Protein AF-A0A960SDP4-F1 (afdb_monomer_lite)

Radius of gyration: 18.36 Å; chains: 1; bounding box: 38×58×51 Å

Foldseek 3Di:
DDPVDDDDDDPPLDADDPPFARDWAAWDWDQDPNWIKIKTFTPPDPQFAFIKIWTAHPVSHGPDDRTDMDTPDFDDCDPPANRGWHHWDWDDDPQKIKIWTWGHDVPTDIDIDIDGRDPPCVVVVVPVVVPDD

pLDDT: mean 85.2, std 13.96, range [42.12, 97.19]

Secon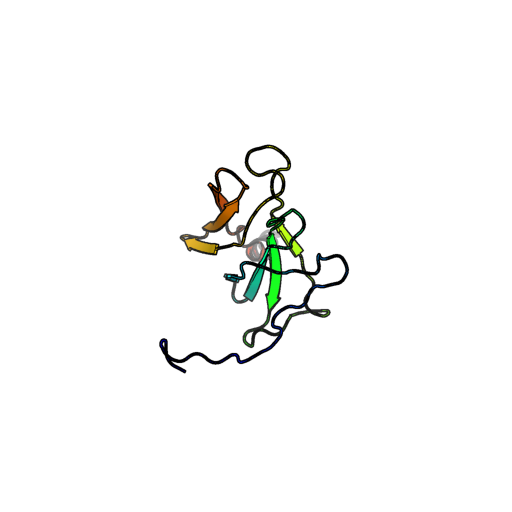dary structure (DSSP, 8-state):
--SS------S-SSPPPTTS-S-EEEEEEEEETTEEEEEEEE-SBTTBB-EEEEEE-TT-PBPTTTT--EEEEPPPSSTTTTT-EEEEEEEEETTEEEEEEEE-SSS-EEEEEEEEPPP-GGGGSTTTTT---

Sequence (133 aa):
RDAEHWVQEKVPLVEPFDGEMNDAYGPSLLQWKNRNFIVYQDHTAPRGGNIKYVEVDHDLNPVGNGGQRFVLMDPPAEPPLKDRYRGGEFYIEDGTLYLFSSGSWNPRILVYATANEAPDSSNRVSKLDATIE

Structure (mmCIF, N/CA/C/O backbone):
data_AF-A0A960SDP4-F1
#
_entry.id   AF-A0A960SDP4-F1
#
loop_
_atom_site.group_PDB
_atom_site.id
_atom_site.type_symbol
_atom_site.label_atom_id
_atom_site.label_alt_id
_atom_site.label_comp_id
_atom_site.label_asym_id
_atom_site.label_entity_id
_atom_site.label_seq_id
_atom_site.pdbx_PDB_ins_code
_atom_site.Cartn_x
_atom_site.Cartn_y
_atom_site.Cartn_z
_atom_site.occupancy
_atom_site.B_iso_or_equiv
_atom_site.auth_seq_id
_atom_site.auth_comp_id
_atom_site.auth_asym_id
_atom_site.auth_atom_id
_atom_site.pdbx_PDB_model_num
ATOM 1 N N . ARG A 1 1 ? -18.929 -19.384 3.840 1.00 67.25 1 ARG A N 1
ATOM 2 C CA . ARG A 1 1 ? -17.536 -19.341 3.344 1.00 67.25 1 ARG A CA 1
ATOM 3 C C . ARG A 1 1 ? -16.646 -19.856 4.454 1.00 67.25 1 ARG A C 1
ATOM 5 O O . ARG A 1 1 ? -16.931 -19.545 5.606 1.00 67.25 1 ARG A O 1
ATOM 12 N N . ASP A 1 2 ? -15.628 -20.625 4.110 1.00 85.19 2 ASP A N 1
ATOM 13 C CA . ASP A 1 2 ? -14.586 -21.089 5.024 1.00 85.19 2 ASP A CA 1
ATOM 14 C C . ASP A 1 2 ? -13.218 -20.814 4.374 1.00 85.19 2 ASP A C 1
ATOM 16 O O . ASP A 1 2 ? -13.153 -20.334 3.241 1.00 85.19 2 ASP A O 1
ATOM 20 N N . ALA A 1 3 ? -12.126 -21.055 5.098 1.00 88.69 3 ALA A N 1
ATOM 21 C CA . ALA A 1 3 ? -10.781 -20.813 4.578 1.00 88.69 3 ALA A CA 1
ATOM 22 C C . ALA A 1 3 ? -10.397 -21.744 3.404 1.00 88.69 3 ALA A C 1
ATOM 24 O O . ALA A 1 3 ? -9.335 -21.557 2.813 1.00 88.69 3 ALA A O 1
ATOM 25 N N . GLU A 1 4 ? -11.253 -22.698 3.031 1.00 94.06 4 GLU A N 1
ATOM 26 C CA . GLU A 1 4 ? -11.046 -23.679 1.960 1.00 94.06 4 GLU A CA 1
ATOM 27 C C . GLU A 1 4 ? -11.935 -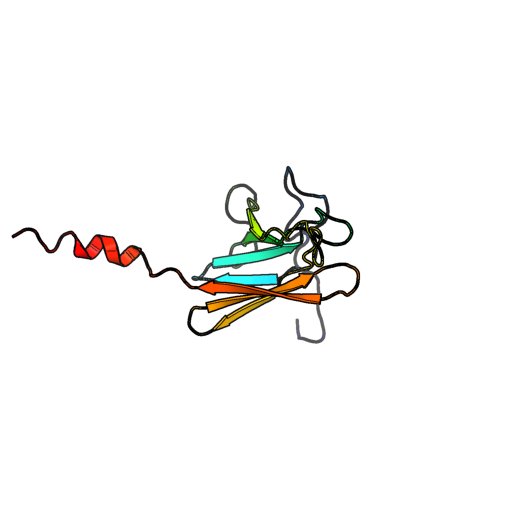23.390 0.731 1.00 94.06 4 GLU A C 1
ATOM 29 O O . GLU A 1 4 ? -11.541 -23.657 -0.403 1.00 94.06 4 GLU A O 1
ATOM 34 N N . HIS A 1 5 ? -13.097 -22.764 0.927 1.00 94.69 5 HIS A N 1
ATOM 35 C CA . HIS A 1 5 ? -14.124 -22.519 -0.081 1.00 94.69 5 HIS A CA 1
ATOM 36 C C . HIS A 1 5 ? -14.446 -21.026 -0.192 1.00 94.69 5 HIS A C 1
ATOM 38 O O . HIS A 1 5 ? -15.211 -20.441 0.590 1.00 94.69 5 HIS A O 1
ATOM 44 N N . TRP A 1 6 ? -13.882 -20.427 -1.239 1.00 93.44 6 TRP A N 1
ATOM 45 C CA . TRP A 1 6 ? -13.940 -19.000 -1.525 1.00 93.44 6 TRP A CA 1
ATOM 46 C C . TRP A 1 6 ? -14.844 -18.732 -2.728 1.00 93.44 6 TRP A C 1
ATOM 48 O O . TRP A 1 6 ? -14.787 -19.442 -3.729 1.00 93.44 6 TRP A O 1
ATOM 58 N N . VAL A 1 7 ? -15.658 -17.679 -2.648 1.00 91.75 7 VAL A N 1
ATOM 59 C CA . VAL A 1 7 ? -16.399 -17.140 -3.800 1.00 91.75 7 VAL A CA 1
ATOM 60 C C . VAL A 1 7 ? -16.034 -15.664 -4.002 1.00 91.75 7 VAL A C 1
ATOM 62 O O . VAL A 1 7 ? -15.450 -15.025 -3.125 1.00 91.75 7 VAL A O 1
ATOM 65 N N . GLN A 1 8 ? -16.302 -15.089 -5.167 1.00 89.12 8 GLN A N 1
ATOM 66 C CA . GLN A 1 8 ? -16.062 -13.664 -5.415 1.00 89.12 8 GLN A CA 1
ATOM 67 C C . GLN A 1 8 ? -17.345 -12.889 -5.088 1.00 89.12 8 GLN A C 1
ATOM 69 O O . GLN A 1 8 ? -18.369 -13.178 -5.693 1.00 89.12 8 GLN A O 1
ATOM 74 N N . GLU A 1 9 ? -17.320 -11.963 -4.114 1.00 87.06 9 GLU A N 1
ATOM 75 C CA . GLU A 1 9 ? -18.543 -11.219 -3.721 1.00 87.06 9 GLU A CA 1
ATOM 76 C C . GLU A 1 9 ? -18.811 -9.999 -4.609 1.00 87.06 9 GLU A C 1
ATOM 78 O O . GLU A 1 9 ? -19.935 -9.778 -5.048 1.00 87.06 9 GLU A O 1
ATOM 83 N N . LYS A 1 10 ? -17.786 -9.168 -4.833 1.00 82.12 10 LYS A N 1
ATOM 84 C CA . LYS A 1 10 ? -17.924 -7.837 -5.435 1.00 82.12 10 LYS A CA 1
ATOM 85 C C . LYS A 1 10 ? -16.909 -7.655 -6.553 1.00 82.12 10 LYS A C 1
ATOM 87 O O . LYS A 1 10 ? -15.730 -7.962 -6.371 1.00 82.12 10 LYS A O 1
ATOM 92 N N . VAL A 1 11 ? -17.366 -7.145 -7.697 1.00 78.94 11 VAL A N 1
ATOM 93 C CA . VAL A 1 11 ? -16.515 -6.811 -8.845 1.00 78.94 11 VAL A CA 1
ATOM 94 C C . VAL A 1 11 ? -17.005 -5.515 -9.479 1.00 78.94 11 VAL A C 1
ATOM 96 O O . VAL A 1 11 ? -18.168 -5.474 -9.880 1.00 78.94 11 VAL A O 1
ATOM 99 N N . PRO A 1 12 ? -16.143 -4.501 -9.635 1.00 75.31 12 PRO A N 1
ATOM 100 C CA . PRO A 1 12 ? -14.826 -4.309 -9.011 1.00 75.31 12 PRO A CA 1
ATOM 101 C C . PRO A 1 12 ? -14.912 -3.653 -7.621 1.00 75.31 12 PRO A C 1
ATOM 103 O O . PRO A 1 12 ? -15.884 -2.987 -7.272 1.00 75.31 12 PRO A O 1
ATOM 106 N N . LEU A 1 13 ? -13.865 -3.840 -6.812 1.00 78.62 13 LEU A N 1
ATOM 107 C CA . LEU A 1 13 ? -13.695 -3.113 -5.548 1.00 78.62 13 LEU A CA 1
ATOM 108 C C . LEU A 1 13 ? -13.215 -1.673 -5.783 1.00 78.62 13 LEU A C 1
ATOM 110 O O . LEU A 1 13 ? -13.626 -0.738 -5.103 1.00 78.62 13 LEU A O 1
ATOM 114 N N . VAL A 1 14 ? -12.320 -1.536 -6.757 1.00 77.88 14 VAL A N 1
ATOM 115 C CA . VAL A 1 14 ? -11.600 -0.329 -7.152 1.00 77.88 14 VAL A CA 1
ATOM 116 C C . VAL A 1 14 ? -11.427 -0.439 -8.667 1.00 77.88 14 VAL A C 1
ATOM 118 O O . VAL A 1 14 ? -10.875 -1.431 -9.140 1.00 77.88 14 VAL A O 1
ATOM 121 N N . GLU A 1 15 ? -11.918 0.543 -9.422 1.00 76.62 15 GLU A N 1
ATOM 122 C CA . GLU A 1 15 ? -11.590 0.722 -10.846 1.00 76.62 15 GLU A CA 1
ATOM 123 C C . GLU A 1 15 ? -10.472 1.758 -10.995 1.00 76.62 15 GLU A C 1
ATOM 125 O O . GLU A 1 15 ? -10.310 2.596 -10.090 1.00 76.62 15 GLU A O 1
ATOM 130 N N . PRO A 1 16 ? -9.724 1.729 -12.115 1.00 73.31 16 PRO A N 1
ATOM 131 C CA . PRO A 1 16 ? -8.892 2.855 -12.515 1.00 73.31 16 PRO A CA 1
ATOM 132 C C . PRO A 1 16 ? -9.705 4.155 -12.514 1.00 73.31 16 PRO A C 1
ATOM 134 O O . PRO A 1 16 ? -10.848 4.180 -12.974 1.00 73.31 16 PRO A O 1
ATOM 137 N N . PHE A 1 17 ? -9.124 5.224 -11.976 1.00 77.44 17 PHE A N 1
ATOM 138 C CA . PHE A 1 17 ? -9.728 6.558 -11.962 1.00 77.44 17 PHE A CA 1
ATOM 139 C C . PHE A 1 17 ? -9.084 7.460 -13.026 1.00 77.44 17 PHE A C 1
ATOM 141 O O . PHE A 1 17 ? -8.007 7.153 -13.542 1.00 77.44 17 PHE A O 1
ATOM 148 N N . ASP A 1 18 ? -9.715 8.590 -13.351 1.00 78.00 18 ASP A N 1
ATOM 149 C CA . ASP A 1 18 ? -9.149 9.545 -14.310 1.00 78.00 18 ASP A CA 1
ATOM 150 C C . ASP A 1 18 ? -7.727 9.967 -13.897 1.00 78.00 18 ASP A C 1
ATOM 152 O O . ASP A 1 18 ? -7.498 10.463 -12.791 1.00 78.00 18 ASP A O 1
ATOM 156 N N . GLY A 1 19 ? -6.764 9.774 -14.804 1.00 75.00 19 GLY A N 1
ATOM 157 C CA . GLY A 1 19 ? -5.346 10.076 -14.580 1.00 75.00 19 GLY A CA 1
ATOM 158 C C . GLY A 1 19 ? -4.509 8.925 -14.006 1.00 75.00 19 GLY A C 1
ATOM 159 O O . GLY A 1 19 ? -3.310 9.109 -13.795 1.00 75.00 19 GLY A O 1
ATOM 160 N N . GLU A 1 20 ? -5.096 7.751 -13.766 1.00 77.94 20 GLU A N 1
ATOM 161 C CA . GLU A 1 20 ? -4.362 6.529 -13.411 1.00 77.94 20 GLU A CA 1
ATOM 162 C C . GLU A 1 20 ? -3.992 5.700 -14.643 1.00 77.94 20 GLU A C 1
ATOM 164 O O . GLU A 1 20 ? -4.560 5.873 -15.725 1.00 77.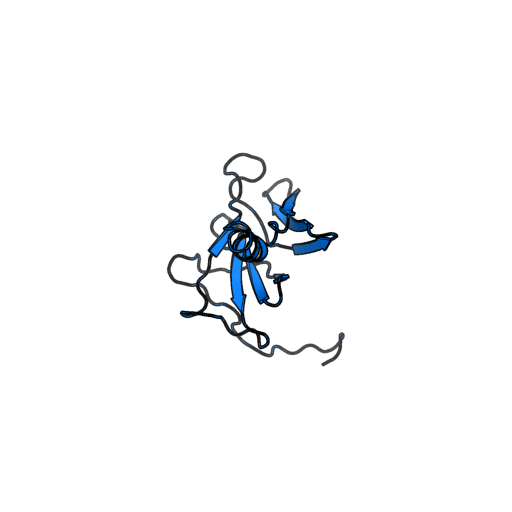94 20 GLU A O 1
ATOM 169 N N . MET A 1 21 ? -3.045 4.772 -14.484 1.00 81.56 21 MET A N 1
ATOM 170 C CA . MET A 1 21 ? -2.872 3.726 -15.486 1.00 81.56 21 MET A CA 1
ATOM 171 C C . MET A 1 21 ? -4.022 2.720 -15.368 1.00 81.56 21 MET A C 1
ATOM 173 O O . MET A 1 21 ? -4.632 2.552 -14.315 1.00 81.56 21 MET A O 1
ATOM 177 N N . ASN A 1 22 ? -4.308 2.007 -16.456 1.00 79.88 22 ASN A N 1
ATOM 178 C CA . ASN A 1 22 ? -5.456 1.094 -16.530 1.00 79.88 22 ASN A CA 1
ATOM 179 C C . ASN A 1 22 ? -5.316 -0.183 -15.680 1.00 79.88 22 ASN A C 1
ATOM 181 O O . ASN A 1 22 ? -6.191 -1.045 -15.741 1.00 79.88 22 ASN A O 1
ATOM 185 N N . ASP A 1 23 ? -4.241 -0.323 -14.902 1.00 82.06 23 ASP A N 1
ATOM 186 C CA . ASP A 1 23 ? -3.965 -1.521 -14.124 1.00 82.06 23 ASP A CA 1
ATOM 187 C C . ASP A 1 23 ? -3.720 -1.206 -12.640 1.00 82.06 23 ASP A C 1
ATOM 189 O O . ASP A 1 23 ? -2.857 -0.396 -12.299 1.00 82.06 23 ASP A O 1
ATOM 193 N N . ALA A 1 24 ? -4.402 -1.945 -11.761 1.00 86.31 24 ALA A N 1
ATOM 194 C CA . ALA A 1 24 ? -4.189 -1.933 -10.316 1.00 86.31 24 ALA A CA 1
ATOM 195 C C . ALA A 1 24 ? -3.735 -3.323 -9.838 1.00 86.31 24 ALA A C 1
ATOM 197 O O . ALA A 1 24 ? -4.422 -4.322 -10.062 1.00 86.31 24 ALA A O 1
ATOM 198 N N . TYR A 1 25 ? -2.583 -3.398 -9.165 1.00 87.75 25 TYR A N 1
ATOM 199 C CA . TYR A 1 25 ? -1.978 -4.666 -8.732 1.00 87.75 25 TYR A CA 1
ATOM 200 C C . TYR A 1 25 ? -1.605 -4.680 -7.248 1.00 87.75 25 TYR A C 1
ATOM 202 O O . TYR A 1 25 ? -1.438 -3.640 -6.623 1.00 87.75 25 TYR A O 1
ATOM 210 N N . GLY A 1 26 ? -1.408 -5.884 -6.700 1.00 90.38 26 GLY A N 1
ATOM 211 C CA . GLY A 1 26 ? -0.868 -6.093 -5.352 1.00 90.38 26 GLY A CA 1
ATOM 212 C C . GLY A 1 26 ? -1.673 -5.395 -4.251 1.00 90.38 26 GLY A C 1
ATOM 213 O O . GLY A 1 26 ? -1.100 -4.554 -3.555 1.00 90.38 26 GLY A O 1
ATOM 214 N N . PRO A 1 27 ? -2.980 -5.693 -4.122 1.00 92.81 27 PRO A N 1
ATOM 215 C CA . PRO A 1 27 ? -3.830 -5.027 -3.152 1.00 92.81 27 PRO A CA 1
ATOM 216 C C . PRO A 1 27 ? -3.452 -5.417 -1.722 1.00 92.81 27 PRO A C 1
ATOM 218 O O . PRO A 1 27 ? -3.110 -6.566 -1.444 1.00 92.81 27 PRO A O 1
ATOM 221 N N . SER A 1 28 ? -3.614 -4.469 -0.807 1.00 95.44 28 SER A N 1
ATOM 222 C CA . SER A 1 28 ? -3.630 -4.699 0.634 1.00 95.44 28 SER A CA 1
ATOM 223 C C . SER A 1 28 ? -4.717 -3.862 1.292 1.00 95.44 28 SER A C 1
ATOM 225 O O . SER A 1 28 ? -5.137 -2.830 0.761 1.00 95.44 28 SER A O 1
ATOM 227 N N . LEU A 1 29 ? -5.192 -4.332 2.443 1.00 94.75 29 LEU A N 1
ATOM 228 C CA . LEU A 1 29 ? -6.111 -3.594 3.294 1.00 94.75 29 LEU A CA 1
ATOM 229 C C . LEU A 1 29 ? -5.317 -3.011 4.463 1.00 94.75 29 LEU A C 1
ATOM 231 O O . LEU A 1 29 ? -4.760 -3.758 5.264 1.00 94.75 29 LEU A O 1
ATOM 235 N N . LEU A 1 30 ? -5.298 -1.686 4.571 1.00 95.00 30 LEU A N 1
ATOM 236 C CA . LEU A 1 30 ? -4.790 -0.978 5.739 1.00 95.00 30 LEU A CA 1
ATOM 237 C C . LEU A 1 30 ? -5.975 -0.488 6.570 1.00 95.00 30 LEU A C 1
ATOM 239 O O . LEU A 1 30 ? -6.783 0.311 6.099 1.00 95.00 30 LEU A O 1
ATOM 243 N N . GLN A 1 31 ? -6.055 -0.936 7.819 1.00 94.12 31 GLN A N 1
ATOM 244 C CA . GLN A 1 31 ? -6.979 -0.380 8.803 1.00 94.12 31 GLN A CA 1
ATOM 245 C C . GLN A 1 31 ? -6.213 0.560 9.726 1.00 94.12 31 GLN A C 1
ATOM 247 O O . GLN A 1 31 ? -5.259 0.151 10.386 1.00 94.12 31 GLN A O 1
ATOM 252 N N . TRP A 1 32 ? -6.615 1.827 9.773 1.00 91.62 32 TRP A N 1
ATOM 253 C CA . TRP A 1 32 ? -5.934 2.835 10.582 1.00 91.62 32 TRP A CA 1
ATOM 254 C C . TRP A 1 32 ? -6.925 3.860 11.123 1.00 91.62 32 TRP A C 1
ATOM 256 O O . TRP A 1 32 ? -7.714 4.424 10.370 1.00 91.62 32 TRP A O 1
ATOM 266 N N . LYS A 1 33 ? -6.896 4.098 12.441 1.00 90.12 33 LYS A N 1
ATOM 267 C CA . LYS A 1 33 ? -7.781 5.053 13.140 1.00 90.12 33 LYS A CA 1
ATOM 268 C C . LYS A 1 33 ? -9.269 4.884 12.800 1.00 90.12 33 LYS A C 1
ATOM 270 O O . LYS A 1 33 ? -9.955 5.858 12.505 1.00 90.12 33 LYS A O 1
ATOM 275 N N . ASN A 1 34 ? -9.759 3.642 12.845 1.00 91.19 34 ASN A N 1
ATOM 276 C CA . ASN A 1 34 ? -11.146 3.281 12.514 1.00 91.19 34 ASN A CA 1
ATOM 277 C C . ASN A 1 34 ? -11.567 3.628 11.068 1.00 91.19 34 ASN A C 1
ATOM 279 O O . ASN A 1 34 ? -12.739 3.865 10.792 1.00 91.19 34 ASN A O 1
ATOM 283 N N . ARG A 1 35 ? -10.604 3.680 10.144 1.00 93.50 35 ARG A N 1
ATOM 284 C CA . ARG A 1 35 ? -10.822 3.880 8.707 1.00 93.50 35 ARG A CA 1
ATOM 285 C C . ARG A 1 35 ? -10.183 2.731 7.940 1.00 93.50 35 ARG A C 1
ATOM 287 O O . ARG A 1 35 ? -9.190 2.162 8.401 1.00 93.50 35 ARG A O 1
ATOM 294 N N . ASN A 1 36 ? -10.741 2.413 6.777 1.00 95.19 36 ASN A N 1
ATOM 295 C CA . ASN A 1 36 ? -10.245 1.353 5.910 1.00 95.19 36 ASN A CA 1
ATOM 296 C C . ASN A 1 36 ? -9.681 1.960 4.629 1.00 95.19 36 ASN A C 1
ATOM 298 O O . ASN A 1 36 ? -10.294 2.835 4.019 1.00 95.19 36 ASN A O 1
ATOM 302 N N . PHE A 1 37 ? -8.534 1.455 4.195 1.00 94.50 37 PHE A N 1
ATOM 303 C CA . PHE A 1 37 ? -7.899 1.877 2.959 1.00 94.50 37 PHE A CA 1
ATOM 304 C C . PHE A 1 37 ? -7.521 0.662 2.127 1.00 94.50 37 PHE A C 1
ATOM 306 O O . PHE A 1 37 ? -6.859 -0.251 2.621 1.00 94.50 37 PHE A O 1
ATOM 313 N N . ILE A 1 38 ? -7.902 0.668 0.853 1.00 94.31 38 ILE A N 1
ATOM 314 C CA . ILE A 1 38 ? -7.329 -0.252 -0.127 1.00 94.31 38 ILE A CA 1
ATOM 315 C C . ILE A 1 38 ? -6.082 0.411 -0.682 1.00 94.31 38 ILE A C 1
ATOM 317 O O . ILE A 1 38 ? -6.156 1.495 -1.260 1.00 94.31 38 ILE A O 1
ATOM 321 N N . VAL A 1 39 ? -4.942 -0.243 -0.499 1.00 94.88 39 VAL A N 1
ATOM 322 C CA . VAL A 1 39 ? -3.650 0.197 -1.017 1.00 94.88 39 VAL A CA 1
ATOM 323 C C . VAL A 1 39 ? -3.244 -0.728 -2.154 1.00 94.88 39 VAL A C 1
ATOM 325 O O . VAL A 1 39 ? -3.374 -1.944 -2.038 1.00 94.88 39 VAL A O 1
ATOM 328 N N . TYR A 1 40 ? -2.764 -0.169 -3.257 1.00 92.75 40 TYR A N 1
ATOM 329 C CA . TYR A 1 40 ? -2.410 -0.918 -4.458 1.00 92.75 40 TYR A CA 1
ATOM 330 C C . TYR A 1 40 ? -1.257 -0.251 -5.208 1.00 92.75 40 TYR A C 1
ATOM 332 O O . TYR A 1 40 ? -0.921 0.909 -4.988 1.00 92.75 40 TYR A O 1
ATOM 340 N N . GLN A 1 41 ? -0.638 -1.006 -6.104 1.00 92.44 41 GLN A N 1
ATOM 341 C CA . GLN A 1 41 ? 0.343 -0.513 -7.057 1.00 92.44 41 GLN A CA 1
ATOM 342 C C . GLN A 1 41 ? -0.372 0.003 -8.309 1.00 92.44 41 GLN A C 1
ATOM 344 O O . GLN A 1 41 ? -1.101 -0.761 -8.948 1.00 92.44 41 GLN A O 1
ATOM 349 N N . ASP A 1 42 ? -0.098 1.249 -8.686 1.00 88.31 42 ASP A N 1
ATOM 350 C CA . ASP A 1 42 ? -0.477 1.815 -9.983 1.00 88.31 42 ASP A CA 1
ATOM 351 C C . ASP A 1 42 ? 0.679 1.606 -10.975 1.00 88.31 42 ASP A C 1
ATOM 353 O O . ASP A 1 42 ? 1.853 1.786 -10.646 1.00 88.31 42 ASP A O 1
ATOM 357 N N . HIS A 1 43 ? 0.367 1.107 -12.169 1.00 88.62 43 HIS A N 1
ATOM 358 C CA . HIS A 1 43 ? 1.324 0.550 -13.132 1.00 88.62 43 HIS A CA 1
ATOM 359 C C . HIS A 1 43 ? 2.089 1.628 -13.925 1.00 88.62 43 HIS A C 1
ATOM 361 O O . HIS A 1 43 ? 2.225 1.555 -15.145 1.00 88.62 43 HIS A O 1
ATOM 367 N N . THR A 1 44 ? 2.619 2.639 -13.238 1.00 88.94 44 THR A N 1
ATOM 368 C CA . THR A 1 44 ? 3.322 3.782 -13.844 1.00 88.94 44 THR A CA 1
ATOM 369 C C . THR A 1 44 ? 4.693 3.431 -14.438 1.00 88.94 44 THR A C 1
ATOM 371 O O . THR A 1 44 ? 5.254 4.223 -15.194 1.00 88.94 44 THR A O 1
ATOM 374 N N . ALA A 1 45 ? 5.226 2.234 -14.167 1.00 85.62 45 ALA A N 1
ATOM 375 C CA . ALA A 1 45 ? 6.466 1.721 -14.750 1.00 85.62 45 ALA A CA 1
ATOM 376 C C . ALA A 1 45 ? 6.326 0.244 -15.166 1.00 85.62 45 ALA A C 1
ATOM 378 O O . ALA A 1 45 ? 5.547 -0.490 -14.572 1.00 85.62 45 ALA A O 1
ATOM 379 N N . PRO A 1 46 ? 7.121 -0.291 -16.114 1.00 84.25 46 PRO A N 1
ATOM 380 C CA . PRO A 1 46 ? 7.004 -1.692 -16.524 1.00 84.25 46 PRO A CA 1
ATOM 381 C C . PRO A 1 46 ? 7.076 -2.685 -15.355 1.00 84.25 46 PRO A C 1
ATOM 383 O O . PRO A 1 46 ? 8.122 -2.847 -14.706 1.00 84.25 46 PRO A O 1
ATOM 386 N N . ARG A 1 47 ? 5.953 -3.377 -15.127 1.00 81.12 47 ARG A N 1
ATOM 387 C CA . ARG A 1 47 ? 5.694 -4.280 -14.001 1.00 81.12 47 ARG A CA 1
ATOM 388 C C . ARG A 1 47 ? 5.915 -3.630 -12.626 1.00 81.12 47 ARG A C 1
ATOM 390 O O . ARG A 1 47 ? 6.330 -4.333 -11.719 1.00 81.12 47 ARG A O 1
ATOM 397 N N . GLY A 1 48 ? 5.712 -2.338 -12.448 1.00 87.75 48 GLY A N 1
ATOM 398 C CA . GLY A 1 48 ? 5.889 -1.658 -11.167 1.00 87.75 48 GLY A CA 1
ATOM 399 C C . GLY A 1 48 ? 5.228 -0.288 -11.187 1.00 87.75 48 GLY A C 1
ATOM 400 O O . GLY A 1 48 ? 4.487 0.035 -12.110 1.00 87.75 48 GLY A O 1
ATOM 401 N N . GLY A 1 49 ? 5.512 0.516 -10.182 1.00 92.94 49 GLY A N 1
ATOM 402 C CA . GLY A 1 49 ? 5.132 1.919 -10.177 1.00 92.94 49 GLY A CA 1
ATOM 403 C C . GLY A 1 49 ? 5.001 2.432 -8.763 1.00 92.94 49 GLY A C 1
ATOM 404 O O . GLY A 1 49 ? 5.632 1.894 -7.848 1.00 92.94 49 GLY A O 1
ATOM 405 N N . ASN A 1 50 ? 4.200 3.471 -8.592 1.00 94.44 50 ASN A N 1
ATOM 406 C CA . ASN A 1 50 ? 3.925 4.024 -7.280 1.00 94.44 50 ASN A CA 1
ATOM 407 C C . ASN A 1 50 ? 2.869 3.215 -6.526 1.00 94.44 50 ASN A C 1
ATOM 409 O O . ASN A 1 50 ? 2.141 2.388 -7.081 1.00 94.44 50 ASN A O 1
ATOM 413 N N . ILE A 1 51 ? 2.847 3.432 -5.216 1.00 94.69 51 ILE A N 1
ATOM 414 C CA . ILE A 1 51 ? 1.839 2.871 -4.327 1.00 94.69 51 ILE A CA 1
ATOM 415 C C . ILE A 1 51 ? 0.788 3.946 -4.092 1.00 94.69 51 ILE A C 1
ATOM 417 O O . ILE A 1 51 ? 1.120 5.073 -3.718 1.00 94.69 51 ILE A O 1
ATOM 421 N N . LYS A 1 52 ? -0.475 3.593 -4.303 1.00 93.62 52 LYS A N 1
ATOM 422 C CA . LYS A 1 52 ? -1.640 4.454 -4.125 1.00 93.62 52 LYS A CA 1
ATOM 423 C C . LYS A 1 52 ? -2.604 3.870 -3.114 1.00 93.62 52 LYS A C 1
ATOM 425 O O . LYS A 1 52 ? -2.565 2.676 -2.831 1.00 93.62 52 LYS A O 1
ATOM 430 N N . TYR A 1 53 ? -3.485 4.712 -2.593 1.00 93.69 53 TYR A N 1
ATOM 431 C CA . TYR A 1 53 ? -4.561 4.286 -1.715 1.00 93.69 53 TYR A CA 1
ATOM 432 C C . TYR A 1 53 ? -5.887 4.969 -2.034 1.00 93.69 53 TYR A C 1
ATOM 434 O O . TYR A 1 53 ? -5.936 6.080 -2.569 1.00 93.69 53 TYR A O 1
ATOM 442 N N . VAL A 1 54 ? -6.962 4.288 -1.649 1.00 93.25 54 VAL A N 1
ATOM 443 C CA . VAL A 1 54 ? -8.330 4.803 -1.588 1.00 93.25 54 VAL A CA 1
ATOM 444 C C . VAL A 1 54 ? -8.933 4.465 -0.238 1.00 93.25 54 VAL A C 1
ATOM 446 O O . VAL A 1 54 ? -8.766 3.353 0.255 1.00 93.25 54 VAL A O 1
ATOM 449 N N . GLU A 1 55 ? -9.677 5.405 0.334 1.00 94.56 55 GLU A N 1
ATOM 450 C CA . GLU A 1 55 ? -10.522 5.138 1.493 1.00 94.56 55 GLU A CA 1
ATOM 451 C C . GLU A 1 55 ? -11.815 4.408 1.111 1.00 94.56 55 GLU A C 1
ATOM 453 O O . GLU A 1 55 ? -12.526 4.797 0.180 1.00 94.56 55 GLU A O 1
ATOM 458 N N . VAL A 1 56 ? -12.143 3.374 1.880 1.00 93.50 56 VAL A N 1
ATOM 459 C CA . VAL A 1 56 ? -13.387 2.618 1.755 1.00 93.50 56 VAL A CA 1
ATOM 460 C C . VAL A 1 56 ? -14.118 2.551 3.095 1.00 93.50 56 VAL A C 1
ATOM 462 O O . VAL A 1 56 ? -13.510 2.684 4.159 1.00 93.50 56 VAL A O 1
ATOM 465 N N . ASP A 1 57 ? -15.432 2.356 3.056 1.00 92.69 57 ASP A N 1
ATOM 466 C CA . ASP A 1 57 ? -16.233 2.115 4.255 1.00 92.69 57 ASP A CA 1
ATOM 467 C C . ASP A 1 57 ? -16.053 0.670 4.778 1.00 92.69 57 ASP A C 1
ATOM 469 O O . ASP A 1 57 ? -15.193 -0.089 4.319 1.00 92.69 57 ASP A O 1
ATOM 473 N N . HIS A 1 58 ? -16.826 0.284 5.795 1.00 91.19 58 HIS A N 1
ATOM 474 C CA . HIS A 1 58 ? -16.773 -1.070 6.364 1.00 91.19 58 HIS A CA 1
ATOM 475 C C . HIS A 1 58 ? -17.295 -2.160 5.418 1.00 91.19 58 HIS A C 1
ATOM 477 O O . HIS A 1 58 ? -16.859 -3.305 5.527 1.00 91.19 58 HIS A O 1
ATOM 483 N N . ASP A 1 59 ? -18.155 -1.800 4.467 1.00 90.38 59 ASP A N 1
ATOM 484 C CA . ASP A 1 59 ? -18.688 -2.687 3.428 1.00 90.38 59 ASP A CA 1
ATOM 485 C C . ASP A 1 59 ? -17.824 -2.647 2.150 1.00 90.38 59 ASP A C 1
ATOM 487 O O . ASP A 1 59 ? -18.190 -3.171 1.092 1.00 90.38 59 ASP A O 1
ATOM 491 N N . LEU A 1 60 ? -16.643 -2.028 2.255 1.00 90.00 60 LEU A N 1
ATOM 492 C CA . LEU A 1 60 ? -15.667 -1.836 1.196 1.00 90.00 60 LEU A CA 1
ATOM 493 C C . LEU A 1 60 ? -16.235 -1.088 -0.025 1.00 90.00 60 LEU A C 1
ATOM 495 O O . LEU A 1 60 ? -15.951 -1.418 -1.184 1.00 90.00 60 LEU A O 1
ATOM 499 N N . ASN A 1 61 ? -17.071 -0.082 0.205 1.00 89.06 61 ASN A N 1
ATOM 500 C CA . ASN A 1 61 ? -17.470 0.883 -0.814 1.00 89.06 61 ASN A CA 1
ATOM 501 C C . ASN A 1 61 ? -16.536 2.095 -0.788 1.00 89.06 61 ASN A C 1
ATOM 503 O O . ASN A 1 61 ? -16.154 2.535 0.295 1.00 89.06 61 ASN A O 1
ATOM 507 N N . PRO A 1 62 ? -16.173 2.664 -1.950 1.00 88.50 62 PRO A N 1
ATOM 508 C CA . PRO A 1 62 ? -15.344 3.861 -1.982 1.00 88.50 62 PRO A CA 1
ATOM 509 C C . PRO A 1 62 ? -16.001 5.040 -1.253 1.00 88.50 62 PRO A C 1
ATOM 511 O O . PRO A 1 62 ? -17.178 5.330 -1.467 1.00 88.50 62 PRO A O 1
ATOM 514 N N . VAL A 1 63 ? -15.229 5.744 -0.425 1.00 89.19 63 VAL A N 1
ATOM 515 C CA . VAL A 1 63 ? -15.672 6.952 0.286 1.00 89.19 63 VAL A CA 1
ATOM 516 C C . VAL A 1 63 ? -15.390 8.203 -0.558 1.00 89.19 63 VAL A C 1
ATOM 518 O O . VAL A 1 63 ? -14.395 8.286 -1.280 1.00 89.19 63 VAL A O 1
ATOM 521 N N . GLY A 1 64 ? -16.267 9.209 -0.467 1.00 79.00 64 GLY A N 1
ATOM 522 C CA . GLY A 1 64 ? -16.120 10.486 -1.173 1.00 79.00 64 GLY A CA 1
ATOM 523 C C . GLY A 1 64 ? -16.580 10.443 -2.635 1.00 79.00 64 GLY A C 1
ATOM 524 O O . GLY A 1 64 ? -17.449 9.658 -3.005 1.00 79.00 64 GLY A O 1
ATOM 525 N N . ASN A 1 65 ? -16.020 11.319 -3.478 1.00 71.25 65 ASN A N 1
ATOM 526 C CA . ASN A 1 65 ? -16.429 11.481 -4.880 1.00 71.25 65 ASN A CA 1
ATOM 527 C C . ASN A 1 65 ? -15.895 10.342 -5.773 1.00 71.25 65 ASN A C 1
ATOM 529 O O . ASN A 1 65 ? -14.923 10.521 -6.501 1.00 71.25 65 ASN A O 1
ATOM 533 N N . GLY A 1 66 ? -16.495 9.154 -5.668 1.00 70.06 66 GLY A N 1
ATOM 534 C CA . GLY A 1 66 ? -16.114 7.977 -6.460 1.00 70.06 66 GLY A CA 1
ATOM 535 C C . GLY A 1 66 ? -14.848 7.263 -5.971 1.00 70.06 66 GLY A C 1
ATOM 536 O O . GLY A 1 66 ? -14.276 6.450 -6.694 1.00 70.06 66 GLY A O 1
ATOM 537 N N . GLY A 1 67 ? -14.403 7.547 -4.742 1.00 77.88 67 GLY A N 1
ATOM 538 C CA . GLY A 1 67 ? -13.153 7.014 -4.210 1.00 77.88 67 GLY A CA 1
ATOM 539 C C . GLY A 1 67 ? -11.941 7.715 -4.799 1.00 77.88 67 GLY A C 1
ATOM 540 O O . GLY A 1 67 ? -11.160 7.120 -5.528 1.00 77.88 67 GLY A O 1
ATOM 541 N N . GLN A 1 68 ? -11.744 8.983 -4.480 1.00 84.00 68 GLN A N 1
ATOM 542 C CA . GLN A 1 68 ? -10.528 9.670 -4.898 1.00 84.00 68 GLN A CA 1
ATOM 543 C C . GLN A 1 68 ? -9.271 8.882 -4.476 1.00 84.00 68 GLN A C 1
ATOM 545 O O . GLN A 1 68 ? -9.207 8.333 -3.373 1.00 84.00 68 GLN A O 1
ATOM 550 N N . ARG A 1 69 ? -8.291 8.804 -5.380 1.00 87.00 69 ARG A N 1
ATOM 551 C CA . ARG A 1 69 ? -7.038 8.071 -5.181 1.00 87.00 69 ARG A CA 1
ATOM 552 C C . ARG A 1 69 ? -5.922 9.032 -4.826 1.00 87.00 69 ARG A C 1
ATOM 554 O O . ARG A 1 69 ? -5.850 10.141 -5.357 1.00 87.00 69 ARG A O 1
ATOM 561 N N . PHE A 1 70 ? -5.028 8.582 -3.962 1.00 90.94 70 PHE A N 1
ATOM 562 C CA . PHE A 1 70 ? -3.891 9.371 -3.517 1.00 90.94 70 PHE A CA 1
ATOM 563 C C . PHE A 1 70 ? -2.621 8.546 -3.634 1.00 90.94 70 PHE A C 1
ATOM 565 O O . PHE A 1 70 ? -2.616 7.355 -3.326 1.00 90.94 70 PHE A O 1
ATOM 572 N N . VAL A 1 71 ? -1.534 9.183 -4.063 1.00 93.25 71 VAL A N 1
ATOM 573 C CA . VAL A 1 71 ? -0.208 8.566 -4.023 1.00 93.25 71 VAL A CA 1
ATOM 574 C C . VAL A 1 71 ? 0.227 8.477 -2.565 1.00 93.25 71 VAL A C 1
ATOM 576 O O . VAL A 1 71 ? 0.286 9.486 -1.865 1.00 93.25 71 VAL A O 1
ATOM 579 N N . LEU A 1 72 ? 0.505 7.258 -2.108 1.00 94.81 72 LEU A N 1
ATOM 580 C CA . LEU A 1 72 ? 1.120 7.009 -0.811 1.00 94.81 72 LEU A CA 1
ATOM 581 C C . LEU A 1 72 ? 2.632 7.200 -0.892 1.00 94.81 72 LEU A C 1
ATOM 583 O O . LEU A 1 72 ? 3.230 7.805 -0.007 1.00 94.81 72 LEU A O 1
ATOM 587 N N . MET A 1 73 ? 3.251 6.626 -1.926 1.00 94.81 73 MET A N 1
ATOM 588 C CA . MET A 1 73 ? 4.702 6.570 -2.031 1.00 94.81 73 MET A CA 1
ATOM 589 C C . 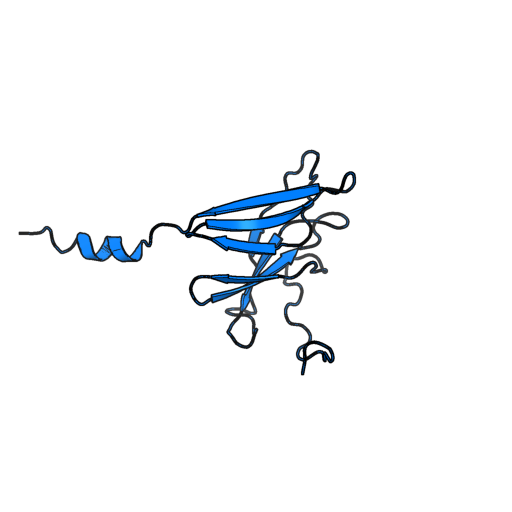MET A 1 73 ? 5.153 6.428 -3.482 1.00 94.81 73 MET A C 1
ATOM 591 O O . MET A 1 73 ? 4.745 5.493 -4.179 1.00 94.81 73 MET A O 1
ATOM 595 N N . ASP A 1 74 ? 6.061 7.310 -3.893 1.00 94.94 74 ASP A N 1
ATOM 596 C CA . ASP A 1 74 ? 6.742 7.225 -5.179 1.00 94.94 74 ASP A CA 1
ATOM 597 C C . ASP A 1 74 ? 8.087 6.493 -5.047 1.00 94.94 74 ASP A C 1
ATOM 599 O O . ASP A 1 74 ? 8.851 6.731 -4.101 1.00 94.94 74 ASP A O 1
ATOM 603 N N . PRO A 1 75 ? 8.395 5.567 -5.965 1.00 93.88 75 PRO A N 1
ATOM 604 C CA . PRO A 1 75 ? 9.701 4.932 -6.027 1.00 93.88 75 PRO A CA 1
ATOM 605 C C . PRO A 1 75 ? 10.777 5.907 -6.517 1.00 93.88 75 PRO A C 1
ATOM 607 O O . PRO A 1 75 ? 10.529 6.676 -7.440 1.00 93.88 75 PRO A O 1
ATOM 610 N N . PRO A 1 76 ? 12.004 5.844 -5.970 1.00 94.19 76 PRO A N 1
ATOM 611 C CA . PRO A 1 76 ? 13.152 6.533 -6.541 1.00 94.19 76 PRO A CA 1
ATOM 612 C C . PRO A 1 76 ? 13.381 6.150 -8.009 1.00 94.19 76 PRO A C 1
ATOM 614 O O . PRO A 1 76 ? 13.374 4.963 -8.358 1.00 94.19 76 PRO A O 1
ATOM 617 N N . ALA A 1 77 ? 13.670 7.153 -8.838 1.00 94.31 77 ALA A N 1
ATOM 618 C CA . ALA A 1 77 ? 13.975 6.983 -10.262 1.00 94.31 77 ALA A CA 1
ATOM 619 C C . ALA A 1 77 ? 15.332 6.315 -10.525 1.00 94.31 77 ALA A C 1
ATOM 621 O O . ALA A 1 77 ? 15.556 5.689 -11.562 1.00 94.31 77 ALA A O 1
ATOM 622 N N . GLU A 1 78 ? 16.245 6.400 -9.562 1.00 93.69 78 GLU A N 1
ATOM 623 C CA . GLU A 1 78 ? 17.578 5.828 -9.690 1.00 93.69 78 GLU A CA 1
ATOM 624 C C . GLU A 1 78 ? 17.620 4.336 -9.302 1.00 93.69 78 GLU A C 1
ATOM 626 O O . GLU A 1 78 ? 16.740 3.821 -8.594 1.00 93.69 78 GLU A O 1
ATOM 631 N N . PRO A 1 79 ? 18.641 3.589 -9.768 1.00 91.69 79 PRO A N 1
ATOM 632 C CA . PRO A 1 79 ? 18.887 2.231 -9.306 1.00 91.69 79 PRO A CA 1
ATOM 633 C C . PRO A 1 79 ? 18.972 2.130 -7.769 1.00 91.69 79 PRO A C 1
ATOM 635 O O . PRO A 1 79 ? 19.487 3.037 -7.120 1.00 91.69 79 PRO A O 1
ATOM 638 N N . PRO A 1 80 ? 18.540 1.000 -7.178 1.00 92.25 80 PRO A N 1
ATOM 639 C CA . PRO A 1 80 ? 18.049 -0.201 -7.857 1.00 92.25 80 PRO A CA 1
ATOM 640 C C . PRO A 1 80 ? 16.564 -0.134 -8.249 1.00 92.25 80 PRO A C 1
ATOM 642 O O . PRO A 1 80 ? 16.120 -0.955 -9.047 1.00 92.25 80 PRO A O 1
ATOM 645 N N . LEU A 1 81 ? 15.791 0.815 -7.715 1.00 92.25 81 LEU A N 1
ATOM 646 C CA . LEU A 1 81 ? 14.329 0.788 -7.810 1.00 92.25 81 LEU A CA 1
ATOM 647 C C . LEU A 1 81 ? 13.814 1.221 -9.181 1.00 92.25 81 LEU A C 1
ATOM 649 O O . LEU A 1 81 ? 12.949 0.530 -9.729 1.00 92.25 81 LEU A O 1
ATOM 653 N N . LYS A 1 82 ? 14.396 2.270 -9.777 1.00 93.50 82 LYS A N 1
ATOM 654 C CA . LYS A 1 82 ? 14.051 2.737 -11.129 1.00 93.50 82 LYS A CA 1
ATOM 655 C C . LYS A 1 82 ? 12.543 2.878 -11.339 1.00 93.50 82 LYS A C 1
ATOM 657 O O . LYS A 1 82 ? 11.987 2.223 -12.224 1.00 93.50 82 LYS A O 1
ATOM 662 N N . ASP A 1 83 ? 11.897 3.637 -10.468 1.00 94.38 83 ASP A N 1
ATOM 663 C CA . ASP A 1 83 ? 10.460 3.903 -10.494 1.00 94.38 83 ASP A CA 1
ATOM 664 C C . ASP A 1 83 ? 9.567 2.670 -10.235 1.00 94.38 83 ASP A C 1
ATOM 666 O O . ASP A 1 83 ? 8.422 2.617 -10.681 1.00 94.38 83 ASP A O 1
ATOM 670 N N . ARG A 1 84 ? 10.060 1.632 -9.537 1.00 93.88 84 ARG A N 1
ATOM 671 C CA . ARG A 1 84 ? 9.292 0.389 -9.313 1.00 93.88 84 ARG A CA 1
ATOM 672 C C . ARG A 1 84 ? 9.166 -0.007 -7.848 1.00 93.88 84 ARG A C 1
ATOM 674 O O . ARG A 1 84 ? 10.058 -0.676 -7.321 1.00 93.88 84 ARG A O 1
ATOM 681 N N . TYR A 1 85 ? 7.993 0.253 -7.277 1.00 95.12 85 TYR A N 1
ATOM 682 C CA . TYR A 1 85 ? 7.409 -0.582 -6.228 1.00 95.12 85 TYR A CA 1
ATOM 683 C C . TYR A 1 85 ? 6.411 -1.588 -6.809 1.00 95.12 85 TYR A C 1
ATOM 685 O O . TYR A 1 85 ? 5.989 -1.477 -7.965 1.00 95.12 85 TYR A O 1
ATOM 693 N N . ARG A 1 86 ? 6.092 -2.617 -6.021 1.00 92.69 86 ARG A N 1
ATOM 694 C CA . ARG A 1 86 ? 5.221 -3.737 -6.381 1.00 92.69 86 ARG A CA 1
ATOM 695 C C . ARG A 1 86 ? 4.443 -4.199 -5.155 1.00 92.69 86 ARG A C 1
ATOM 697 O O . ARG A 1 86 ? 4.999 -4.878 -4.289 1.00 92.69 86 ARG A O 1
ATOM 704 N N . GLY A 1 87 ? 3.161 -3.851 -5.133 1.00 91.75 87 GLY A N 1
ATOM 705 C CA . GLY A 1 87 ? 2.270 -4.074 -3.997 1.00 91.75 87 GLY A CA 1
ATOM 706 C C . GLY A 1 87 ? 2.707 -3.335 -2.732 1.00 91.75 87 GLY A C 1
ATOM 707 O O . GLY A 1 87 ? 3.769 -2.713 -2.675 1.00 91.75 87 GLY A O 1
ATOM 708 N N . GLY A 1 88 ? 1.876 -3.416 -1.707 1.00 93.19 88 GLY A N 1
ATOM 709 C CA . GLY A 1 88 ? 2.210 -2.983 -0.358 1.00 93.19 88 GLY A CA 1
ATOM 710 C C . GLY A 1 88 ? 1.700 -4.010 0.637 1.00 93.19 88 GLY A C 1
ATOM 711 O O . GLY A 1 88 ? 0.691 -4.656 0.380 1.00 93.19 88 GLY A O 1
ATOM 712 N N . GLU A 1 89 ? 2.395 -4.165 1.751 1.00 96.12 89 GLU A N 1
ATOM 713 C CA . GLU A 1 89 ? 1.930 -4.914 2.912 1.00 96.12 89 GLU A CA 1
ATOM 714 C C . GLU A 1 89 ? 2.197 -4.079 4.158 1.00 96.12 89 GLU A C 1
ATOM 716 O O . GLU A 1 89 ? 3.248 -3.442 4.264 1.00 96.12 89 GLU A O 1
ATOM 721 N N . PHE A 1 90 ? 1.234 -4.056 5.077 1.00 96.00 90 PHE A N 1
ATOM 722 C CA . PHE A 1 90 ? 1.279 -3.182 6.239 1.00 96.00 90 PHE A CA 1
ATOM 723 C C . PHE A 1 90 ? 1.296 -3.965 7.539 1.00 96.00 90 PHE A C 1
ATOM 725 O O . PHE A 1 90 ? 0.564 -4.937 7.707 1.00 96.00 90 PHE A O 1
ATOM 732 N N . TYR A 1 91 ? 2.082 -3.465 8.483 1.00 95.06 91 TYR A N 1
ATOM 733 C CA . TYR A 1 91 ? 2.090 -3.908 9.868 1.00 95.06 91 TYR A CA 1
ATOM 734 C C . TYR A 1 91 ? 2.096 -2.681 10.779 1.00 95.06 91 TYR A C 1
ATOM 736 O O . TYR A 1 91 ? 2.697 -1.662 10.440 1.00 95.06 91 TYR A O 1
ATOM 744 N N . ILE A 1 92 ? 1.395 -2.753 11.907 1.00 92.88 92 ILE A N 1
ATOM 745 C CA . ILE A 1 92 ? 1.331 -1.663 12.883 1.00 92.88 92 ILE A CA 1
ATOM 746 C C . ILE A 1 92 ? 1.780 -2.216 14.226 1.00 92.88 92 ILE A C 1
ATOM 748 O O . ILE A 1 92 ? 1.189 -3.170 14.726 1.00 92.88 92 ILE A O 1
ATOM 752 N N . GLU A 1 93 ? 2.797 -1.594 14.809 1.00 93.62 93 GLU A N 1
ATOM 753 C CA . GLU A 1 93 ? 3.370 -1.986 16.094 1.00 93.62 93 GLU A CA 1
ATOM 754 C C . GLU A 1 93 ? 3.794 -0.739 16.862 1.00 93.62 93 GLU A C 1
ATOM 756 O O . GLU A 1 93 ? 4.473 0.125 16.314 1.00 93.62 93 GLU A O 1
ATOM 761 N N . ASP A 1 94 ? 3.324 -0.613 18.105 1.00 91.44 94 ASP A N 1
ATOM 762 C CA . ASP A 1 94 ? 3.659 0.479 19.030 1.00 91.44 94 ASP A CA 1
ATOM 763 C C . ASP A 1 94 ? 3.546 1.901 18.436 1.00 91.44 94 ASP A C 1
ATOM 765 O O . ASP A 1 94 ? 4.327 2.801 18.742 1.00 91.44 94 ASP A O 1
ATOM 769 N N . GLY A 1 95 ? 2.541 2.124 17.580 1.00 89.50 95 GLY A N 1
ATOM 770 C CA . GLY A 1 95 ? 2.305 3.416 16.923 1.00 89.50 95 GLY A CA 1
ATOM 771 C C . GLY A 1 95 ? 3.191 3.680 15.698 1.00 89.50 95 GLY A C 1
ATOM 772 O O . GLY A 1 95 ? 3.090 4.746 15.086 1.00 89.50 95 GLY A O 1
ATOM 773 N N . THR A 1 96 ? 4.020 2.718 15.294 1.00 94.38 96 THR A N 1
ATOM 774 C CA . THR A 1 96 ? 4.762 2.732 14.033 1.00 94.38 96 THR A CA 1
ATOM 775 C C . THR A 1 96 ? 4.030 1.900 12.986 1.00 94.38 96 THR A C 1
ATOM 777 O O . THR A 1 96 ? 3.689 0.737 13.194 1.00 94.38 96 THR A O 1
ATOM 780 N N . LEU A 1 97 ? 3.792 2.511 11.830 1.00 95.62 97 LEU A N 1
ATOM 781 C CA . LEU A 1 97 ? 3.302 1.857 10.629 1.00 95.62 97 LEU A CA 1
ATOM 782 C C . LEU A 1 97 ? 4.510 1.439 9.796 1.00 95.62 97 LEU A C 1
ATOM 784 O O . LEU A 1 97 ? 5.347 2.272 9.446 1.00 95.62 97 LEU A O 1
ATOM 788 N N . TYR A 1 98 ? 4.560 0.167 9.441 1.00 96.81 98 TYR A N 1
ATOM 789 C CA . TYR A 1 98 ? 5.527 -0.412 8.525 1.00 96.81 98 TYR A CA 1
ATOM 790 C C . TYR A 1 98 ? 4.832 -0.682 7.200 1.00 96.81 98 TYR A C 1
ATOM 792 O O . TYR A 1 98 ? 3.763 -1.286 7.175 1.00 96.81 98 TYR A O 1
ATOM 800 N N . LEU A 1 99 ? 5.454 -0.253 6.108 1.00 96.69 99 LEU A N 1
ATOM 801 C CA . LEU A 1 99 ? 5.081 -0.609 4.747 1.00 96.69 99 LEU A CA 1
ATOM 802 C C . LEU A 1 99 ? 6.210 -1.441 4.156 1.00 96.69 99 LEU A C 1
ATOM 804 O O . LEU A 1 99 ? 7.310 -0.927 3.974 1.00 96.69 99 LEU A O 1
ATOM 808 N N . PHE A 1 100 ? 5.931 -2.691 3.810 1.00 97.19 100 PHE A N 1
ATOM 809 C CA . PHE A 1 100 ? 6.814 -3.534 3.016 1.00 97.19 100 PHE A CA 1
ATOM 810 C C . PHE A 1 100 ? 6.357 -3.531 1.561 1.00 97.19 100 PHE A C 1
ATOM 812 O O . PHE A 1 100 ? 5.166 -3.579 1.262 1.00 97.19 100 PHE A O 1
ATOM 819 N N . SER A 1 101 ? 7.306 -3.480 0.633 1.00 95.94 101 SER A N 1
ATOM 820 C CA . SER A 1 101 ? 7.023 -3.590 -0.794 1.00 95.94 101 SER A CA 1
ATOM 821 C C . SER A 1 101 ? 8.124 -4.372 -1.492 1.00 95.94 101 SER A C 1
ATOM 823 O O . SER A 1 101 ? 9.288 -4.364 -1.083 1.00 95.94 101 SER A O 1
ATOM 825 N N . SER A 1 102 ? 7.769 -5.048 -2.580 1.00 95.00 102 SER A N 1
ATOM 826 C CA . SER A 1 102 ? 8.770 -5.522 -3.528 1.00 95.00 102 SER A CA 1
ATOM 827 C C . SER A 1 102 ? 9.177 -4.379 -4.456 1.00 95.00 102 SER A C 1
ATOM 829 O O . SER A 1 102 ? 8.368 -3.534 -4.817 1.00 95.00 102 SER A O 1
ATOM 831 N N . GLY A 1 103 ? 10.421 -4.362 -4.910 1.00 92.94 103 GLY A N 1
ATOM 832 C CA . GLY A 1 103 ? 10.921 -3.324 -5.802 1.00 92.94 103 GLY A CA 1
ATOM 833 C C . GLY A 1 103 ? 11.916 -3.845 -6.825 1.00 92.94 103 GLY A C 1
ATOM 834 O O . GLY A 1 103 ? 12.321 -5.012 -6.793 1.00 92.94 103 GLY A O 1
ATOM 835 N N . SER A 1 104 ? 12.322 -2.955 -7.734 1.00 90.94 104 SER A N 1
ATOM 836 C CA . SER A 1 104 ? 13.276 -3.251 -8.810 1.00 90.94 104 SER A CA 1
ATOM 837 C C . SER A 1 104 ? 12.762 -4.309 -9.816 1.00 90.94 104 SER A C 1
ATOM 839 O O . SER A 1 104 ? 11.618 -4.788 -9.788 1.00 90.94 104 SER A O 1
ATOM 841 N N . TRP A 1 105 ? 13.607 -4.622 -10.796 1.00 86.62 105 TRP A N 1
ATOM 842 C CA . TRP A 1 105 ? 13.421 -5.688 -11.780 1.00 86.62 105 TRP A CA 1
ATOM 843 C C . TRP A 1 105 ? 14.440 -6.818 -11.606 1.00 86.62 105 TRP A C 1
ATOM 845 O O . TRP A 1 105 ? 14.060 -7.989 -11.646 1.00 86.62 105 TRP A O 1
ATOM 855 N N . ASN A 1 106 ? 15.722 -6.475 -11.435 1.00 87.56 106 ASN A N 1
ATOM 856 C CA . ASN A 1 106 ? 16.815 -7.439 -11.327 1.00 87.56 106 ASN A CA 1
ATOM 857 C C . ASN A 1 106 ? 18.020 -6.845 -10.551 1.00 87.56 106 ASN A C 1
ATOM 859 O O . ASN A 1 106 ? 18.688 -5.968 -11.100 1.00 87.56 106 ASN A O 1
ATOM 863 N N . PRO A 1 107 ? 18.305 -7.300 -9.315 1.00 89.94 107 PRO A N 1
ATOM 864 C CA . PRO A 1 107 ? 17.501 -8.256 -8.557 1.00 89.94 107 PRO A CA 1
ATOM 865 C C . PRO A 1 107 ? 16.148 -7.649 -8.173 1.00 89.94 107 PRO A C 1
ATOM 867 O O . PRO A 1 107 ? 16.023 -6.430 -8.043 1.00 89.94 107 PRO A O 1
ATOM 870 N N . ARG A 1 108 ? 15.134 -8.498 -7.987 1.00 91.44 108 ARG A N 1
ATOM 871 C CA . ARG A 1 108 ? 13.938 -8.095 -7.237 1.00 91.44 108 ARG A CA 1
ATOM 872 C C . ARG A 1 108 ? 14.323 -8.044 -5.769 1.00 91.44 108 ARG A C 1
ATOM 874 O O . ARG A 1 108 ? 14.936 -8.986 -5.273 1.00 91.44 108 ARG A O 1
ATOM 881 N N . ILE A 1 109 ? 13.991 -6.944 -5.117 1.00 94.94 109 ILE A N 1
ATOM 882 C CA . ILE A 1 109 ? 14.381 -6.688 -3.732 1.00 94.94 109 ILE A CA 1
ATOM 883 C C . ILE A 1 109 ? 13.148 -6.409 -2.889 1.00 94.94 109 ILE A C 1
ATOM 885 O O . ILE A 1 109 ? 12.125 -5.978 -3.417 1.00 94.94 109 ILE A O 1
ATOM 889 N N . LEU A 1 110 ? 13.267 -6.643 -1.588 1.00 96.75 110 LEU A N 1
ATOM 890 C CA . LEU A 1 110 ? 12.306 -6.156 -0.611 1.00 96.75 110 LEU A CA 1
ATOM 891 C C . LEU A 1 110 ? 12.808 -4.823 -0.072 1.00 96.75 110 LEU A C 1
ATOM 893 O O . LEU A 1 110 ? 13.991 -4.670 0.237 1.00 96.75 110 LEU A O 1
ATOM 897 N N . VAL A 1 111 ? 11.900 -3.867 0.014 1.00 95.94 111 VAL A N 1
ATOM 898 C CA . VAL A 1 111 ? 12.122 -2.561 0.622 1.00 95.94 111 VAL A CA 1
ATOM 899 C C . VAL A 1 111 ? 11.059 -2.333 1.675 1.00 95.94 111 VAL A C 1
ATOM 901 O O . VAL A 1 111 ? 9.990 -2.947 1.639 1.00 95.94 111 VAL A O 1
ATOM 904 N N . TYR A 1 112 ? 11.356 -1.446 2.611 1.00 96.56 112 TYR A N 1
ATOM 905 C CA . TYR A 1 112 ? 10.379 -1.024 3.590 1.00 96.56 112 TYR A CA 1
ATOM 906 C C . TYR A 1 112 ? 10.479 0.476 3.837 1.00 96.56 112 TYR A C 1
ATOM 908 O O . TYR A 1 112 ? 11.531 1.087 3.634 1.00 96.56 112 TYR A O 1
ATOM 916 N N . ALA A 1 113 ? 9.368 1.048 4.272 1.00 95.88 113 ALA A N 1
ATOM 917 C CA . ALA A 1 113 ? 9.267 2.402 4.777 1.00 95.88 113 ALA A CA 1
ATOM 918 C C . ALA A 1 113 ? 8.519 2.370 6.109 1.00 95.88 113 ALA A C 1
ATOM 920 O O . ALA A 1 113 ? 7.739 1.452 6.371 1.00 95.88 113 ALA A O 1
ATOM 921 N N . THR A 1 114 ? 8.753 3.374 6.947 1.00 96.19 114 THR A N 1
ATOM 922 C CA . THR A 1 114 ? 8.023 3.537 8.202 1.00 96.19 114 THR A CA 1
ATOM 923 C C . THR A 1 114 ? 7.401 4.918 8.295 1.00 96.19 114 THR A C 1
ATOM 925 O O . THR A 1 114 ? 7.914 5.897 7.748 1.00 96.19 114 THR A O 1
ATOM 928 N N . ALA A 1 115 ? 6.286 4.994 9.009 1.00 94.00 115 ALA A N 1
ATOM 929 C CA . ALA A 1 115 ? 5.671 6.238 9.434 1.00 94.00 115 ALA A CA 1
ATOM 930 C C . ALA A 1 115 ? 5.266 6.103 10.900 1.00 94.00 115 ALA A C 1
ATOM 932 O O . ALA A 1 115 ? 4.789 5.054 11.319 1.00 94.00 115 ALA A O 1
ATOM 933 N N . ASN A 1 116 ? 5.443 7.161 11.684 1.00 92.00 116 ASN A N 1
ATOM 934 C CA . ASN A 1 116 ? 4.942 7.187 13.053 1.00 92.00 116 ASN A CA 1
ATOM 935 C C . ASN A 1 116 ? 3.566 7.831 13.075 1.00 92.00 116 ASN A C 1
ATOM 937 O O . ASN A 1 116 ? 3.296 8.772 12.321 1.00 92.00 116 ASN A O 1
ATOM 941 N N . GLU A 1 117 ? 2.714 7.361 13.976 1.00 83.19 117 GLU A N 1
ATOM 942 C CA . GLU A 1 117 ? 1.499 8.075 14.302 1.00 83.19 117 GLU A CA 1
ATOM 943 C C . GLU A 1 117 ? 1.866 9.495 14.750 1.00 83.19 117 GLU A C 1
ATOM 945 O O . GLU A 1 117 ? 2.611 9.702 15.711 1.00 83.19 117 GLU A O 1
ATOM 950 N N . ALA A 1 118 ? 1.382 10.497 14.015 1.00 75.62 118 ALA A N 1
ATOM 951 C CA . ALA A 1 118 ? 1.540 11.875 14.447 1.00 75.62 118 ALA A CA 1
ATOM 952 C C . ALA A 1 118 ? 0.885 12.033 15.833 1.00 75.62 118 ALA A C 1
ATOM 954 O O . ALA A 1 118 ? -0.218 11.506 16.026 1.00 75.62 118 ALA A O 1
ATOM 955 N N . PRO A 1 119 ? 1.509 12.768 16.776 1.00 65.00 119 PRO A N 1
ATOM 956 C CA . PRO A 1 119 ? 0.878 13.077 18.050 1.00 65.00 119 PRO A CA 1
ATOM 957 C C . PRO A 1 119 ? -0.504 13.662 17.790 1.00 65.00 119 PRO A C 1
ATOM 959 O O . PRO A 1 119 ? -0.641 14.554 16.949 1.00 65.00 119 PRO A O 1
ATOM 962 N N . ASP A 1 120 ? -1.514 13.154 18.491 1.00 58.44 120 ASP A N 1
ATOM 963 C CA . ASP A 1 120 ? -2.891 13.589 18.301 1.00 58.44 120 ASP A CA 1
ATOM 964 C C . ASP A 1 120 ? -3.002 15.108 18.525 1.00 58.44 120 ASP A C 1
ATOM 966 O O . ASP A 1 120 ? -2.854 15.622 19.640 1.00 58.44 120 ASP A O 1
ATOM 970 N N . SER A 1 121 ? -3.201 15.854 17.437 1.00 53.97 121 SER A N 1
ATOM 971 C CA . SER A 1 121 ? -3.275 17.314 17.459 1.00 53.97 121 SER A CA 1
ATOM 972 C C . SER A 1 121 ? -4.600 17.819 18.033 1.00 53.97 121 SER A C 1
ATOM 974 O O . SER A 1 121 ? -4.700 19.007 18.351 1.00 53.97 121 SER A O 1
ATOM 976 N N . SER A 1 122 ? -5.581 16.933 18.252 1.00 54.50 122 SER A N 1
ATOM 977 C CA . SER A 1 122 ? -6.865 17.264 18.881 1.00 54.50 122 SER A CA 1
ATOM 978 C C . SER A 1 122 ? -6.716 17.769 20.328 1.00 54.50 122 SER A C 1
ATOM 980 O O . SER A 1 122 ? -7.518 18.581 20.784 1.00 54.50 122 SER A O 1
ATOM 982 N N . ASN A 1 123 ? -5.627 17.410 21.019 1.00 44.16 123 ASN A N 1
ATOM 983 C CA . ASN A 1 123 ? -5.330 17.853 22.389 1.00 44.16 123 ASN A CA 1
ATOM 984 C C . ASN A 1 123 ? -4.637 19.225 22.496 1.00 44.16 123 ASN A C 1
ATOM 986 O O . ASN A 1 123 ? -4.361 19.687 23.605 1.00 44.16 123 ASN A O 1
ATOM 990 N N . ARG A 1 124 ? -4.314 19.899 21.381 1.00 45.88 124 ARG A N 1
ATOM 991 C CA . ARG A 1 124 ? -3.708 21.247 21.433 1.00 45.88 124 ARG A CA 1
ATOM 992 C C . ARG A 1 124 ? -4.727 22.370 21.610 1.00 45.88 124 ARG A C 1
ATOM 994 O O . ARG A 1 124 ? -4.354 23.419 22.124 1.00 45.88 124 ARG A O 1
ATOM 1001 N N . VAL A 1 125 ? -5.988 22.155 21.236 1.00 48.41 125 VAL A N 1
ATOM 1002 C CA . VAL A 1 125 ? -7.034 23.187 21.344 1.00 48.41 125 VAL A CA 1
ATOM 1003 C C . VAL A 1 125 ? -7.529 23.333 22.790 1.00 48.41 125 VAL A C 1
ATOM 1005 O O . VAL A 1 125 ? -7.781 24.443 23.236 1.00 48.41 125 VAL A O 1
ATOM 1008 N N . SER A 1 126 ? -7.546 22.257 23.584 1.00 48.12 126 SER A N 1
ATOM 1009 C CA . SER A 1 126 ? -8.043 22.281 24.971 1.00 48.12 126 SER A CA 1
ATOM 1010 C C . SER A 1 126 ? -7.094 22.911 26.001 1.00 48.12 126 SER A C 1
ATOM 1012 O O . SER A 1 126 ? -7.506 23.152 27.133 1.00 48.12 126 SER A O 1
ATOM 1014 N N . LYS A 1 127 ? -5.830 23.190 25.647 1.00 46.47 127 LYS A N 1
ATOM 1015 C CA . LYS A 1 127 ? -4.848 23.800 26.569 1.00 46.47 127 LYS A CA 1
ATOM 1016 C C . LYS A 1 127 ? -4.675 25.313 26.420 1.00 46.47 127 LYS A C 1
ATOM 1018 O O . LYS A 1 127 ? -4.058 25.915 27.292 1.00 46.47 127 LYS A O 1
ATOM 1023 N N . LEU A 1 128 ? -5.201 25.927 25.359 1.00 50.47 128 LEU A N 1
ATOM 1024 C CA . LEU A 1 128 ? -5.101 27.379 25.160 1.00 50.47 128 LEU A CA 1
ATOM 1025 C C . LEU A 1 128 ? -6.174 28.167 25.931 1.00 50.47 128 LEU A C 1
ATOM 1027 O O . LEU A 1 128 ? -5.909 29.299 26.316 1.00 50.47 128 LEU A O 1
ATOM 1031 N N . ASP A 1 129 ? -7.309 27.546 26.264 1.00 51.06 129 ASP A N 1
ATOM 1032 C CA . ASP A 1 129 ? -8.408 28.218 26.980 1.00 51.06 129 ASP A CA 1
ATOM 1033 C C . ASP A 1 129 ? -8.268 28.205 28.515 1.00 51.06 129 ASP A C 1
ATOM 1035 O O . ASP A 1 129 ? -9.037 28.857 29.213 1.00 51.06 129 ASP A O 1
ATOM 1039 N N . ALA A 1 130 ? -7.276 27.494 29.067 1.00 53.97 130 ALA A N 1
ATOM 1040 C CA . ALA A 1 130 ? -7.060 27.397 30.517 1.00 53.97 130 ALA A CA 1
ATOM 1041 C C . ALA A 1 130 ? -6.010 28.384 31.068 1.00 53.97 130 ALA A C 1
ATOM 1043 O O . ALA A 1 130 ? -5.641 28.286 32.235 1.00 53.97 130 ALA A O 1
ATOM 1044 N N . THR A 1 131 ? -5.492 29.304 30.243 1.00 51.03 131 THR A N 1
ATOM 1045 C CA . THR A 1 131 ? -4.449 30.265 30.663 1.00 51.03 131 THR A CA 1
ATOM 1046 C C . THR A 1 131 ? -4.815 31.706 30.303 1.00 51.03 131 THR A C 1
ATOM 1048 O O . THR A 1 131 ? -4.022 32.430 29.706 1.00 51.03 131 THR A O 1
ATOM 1051 N N . ILE A 1 132 ? -6.033 32.119 30.654 1.00 47.28 132 ILE A N 1
ATOM 1052 C CA . ILE A 1 132 ? -6.392 33.535 30.781 1.00 47.28 132 ILE A CA 1
ATOM 1053 C C . ILE A 1 132 ? -7.099 33.693 32.134 1.00 47.28 132 ILE A C 1
ATOM 1055 O O . ILE A 1 132 ? -8.318 33.561 32.222 1.00 47.28 132 ILE A O 1
ATOM 1059 N N . GLU A 1 133 ? -6.305 33.912 33.183 1.00 42.12 133 GLU A N 1
ATOM 1060 C CA . GLU A 1 133 ? -6.716 34.648 34.390 1.00 42.12 133 GLU A CA 1
ATOM 1061 C C . GLU A 1 133 ? -6.104 36.050 34.331 1.00 42.12 133 GLU A C 1
ATOM 1063 O O . GLU A 1 133 ? -4.917 36.153 33.932 1.00 42.12 133 GLU A O 1
#

=== Feature glossary ===
Key to the feature types in this record:

— What the protein is —

Primary structure: the covalent order of the twenty standard amino acids along the backbone. Two proteins with the same sequence will (almost always) fold to the same structure; two with 30% iden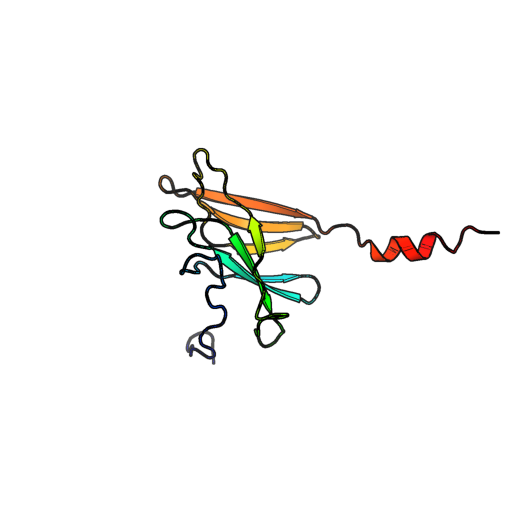tity often share a fold but not the details.

Database cross-references. InterPro integrates a dozen domain/family signature databases into unified entries with residue-range hits. GO terms attach function/process/location labels with evidence codes. CATH codes position the fold in a four-level structural taxonomy. Organism is the NCBI-taxonomy species name.

— Where its atoms are —

The mmCIF block holds the 3D Cartesian coordinates of each backbone atom (N, Cα, C, O) in ångströms. mmCIF is the PDB's canonical archive format — a tagged-loop text representation of the atomic model.

Six rendered views show the 3D structure from the faces of a cube — i.e. along ±x, ±y, ±z. Rendering representation is drawn randomly per protein from cartoon (secondary-structure ribbons), sticks (backbone bonds), or molecular surface; coloring is either N→C rainbow (blue at the N-terminus through red at the C-terminus) or one color per chain.

— Local backbone conformation —

DSSP 8-state secondary structure assigns each residue one of H (α-helix), G (3₁₀-helix), I (π-helix), E (extended β-strand), B (isolated β-bridge), T (hydrogen-bonded turn), S (bend), or '-'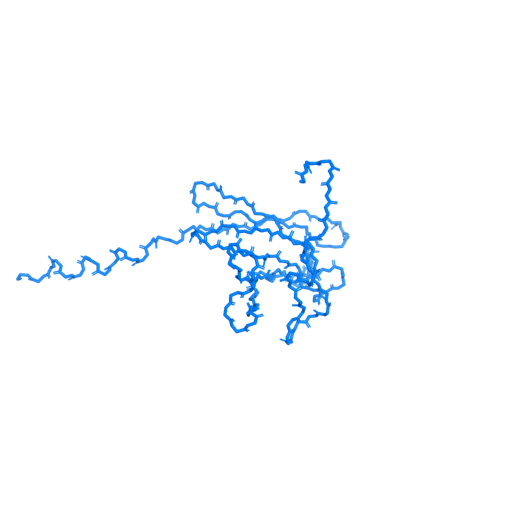 (coil). The assignment is computed from backbone hydrogen-bond geometry via the Kabsch–Sander algorithm.

P-SEA three-state annotation labels each residue as helix, strand, or coil based purely on the geometry of the Cα trace. It serves as a fallback when the full backbone (and thus DSSP) is unavailable.

The φ/ψ torsion pair specifies the backbone conformation at each residue. φ rotates about the N–Cα bond, ψ about the Cα–C bond. Steric clashes forbid most of the (φ, ψ) plane — the allowed regions (α-helix basin, β-sheet basin, left-handed helix) are the Ramachandran-allowed regions.

— Global shape and packing —

The geometric summary reports three shape descriptors. Rg (radius of gyration) measures how spread out the Cα atoms are about their centre of mass; compact globular proteins have small Rg, elongated or unfolded ones large. Cα contacts (<8 Å, |i−j|>4) count long-range residue pairs in spatial proximity — high for tightly packed folds, near zero for rods or random coil. The bounding-box extents give the protein's footprint along x, y, z in Å.

Accessible surface area quantifies burial. A residue with SASA near zero is packed into the hydrophobic core; one with SASA >100 Å² sits on the surface. Computed here via the Shrake–Rupley numerical algorithm with a 1.4 Å probe.

Plot images: a contact map (which residues are close in 3D, as an N×N binary image), a Ramachandran scatter (backbone torsion angles, revealing secondary-structure composition at a glance), and — for AlphaFold structures — a PAE heatmap (pairwise prediction confidence).

— Structural neighborhood —

The Foldseek 3Di string encodes local tertiary geometry as a 20-letter alphabet — one character per residue — derived from the relative positions of nearby Cα atoms. Unlike the amino-acid sequence, 3Di is a direct function of the 3D structure, so two proteins with the same fold have similar 3Di strings even at low sequence identity.

Nearest PDB neighbors are the top structural matches found by Foldseek when searching this structure against the entire Protein Data Bank. Each hit reports a TM-score (0 to 1; >0.5 almost always implies the same fold) and an E-value. These are *structural* homologs — they may share no detectable sequence similarity.

— Confidence and disorder —

For AlphaFold models, the B-factor field carries pLDDT — the model's own estimate of local accuracy on a 0–100 scale. Regions with pLDDT<50 should be treated as essentially unmodeled; they often correspond to intrinsically disordered segments.

B-factor (Debye–Waller factor) reflects atomic displacement in the crystal lattice. It is an experimental observable (units Å²), not a prediction; low values mean the atom is pinned down, high values mean it moves or is heterogeneous across the crystal.

Predicted aligned error is AlphaFold's pairwise confidence. Unlike pLDDT (per-residue), PAE is per-residue-pair and captures whether two parts of the structure are correctly placed relative to each other. Units are ångströms of expected positional error.